Protein AF-A0A2T0BPU5-F1 (afdb_monomer_lite)

Radius of gyration: 15.83 Å; chains: 1; bounding box: 40×30×42 Å

Structure (mmCIF, N/CA/C/O backbone):
data_AF-A0A2T0BPU5-F1
#
_entry.id   AF-A0A2T0BPU5-F1
#
loop_
_atom_site.group_PDB
_atom_site.id
_atom_site.type_symbol
_atom_site.label_atom_id
_atom_site.label_alt_id
_atom_site.label_comp_id
_atom_site.label_asym_id
_atom_site.label_entity_id
_atom_site.label_seq_id
_atom_site.pdbx_PDB_ins_code
_atom_site.Cartn_x
_atom_site.Cartn_y
_atom_site.Cartn_z
_atom_site.occupancy
_atom_site.B_iso_or_equiv
_atom_site.auth_seq_id
_atom_site.auth_comp_id
_atom_site.auth_asym_id
_atom_site.auth_atom_id
_atom_site.pdbx_PDB_model_num
ATOM 1 N N . MET A 1 1 ? -7.926 -17.423 -2.861 1.00 41.28 1 MET A N 1
ATOM 2 C CA . MET A 1 1 ? -8.166 -17.945 -1.493 1.00 41.28 1 MET A CA 1
ATOM 3 C C . MET A 1 1 ? -8.624 -16.786 -0.622 1.00 41.28 1 MET A C 1
ATOM 5 O O . MET A 1 1 ? -7.802 -15.944 -0.300 1.00 41.28 1 MET A O 1
ATOM 9 N N . LYS A 1 2 ? -9.923 -16.685 -0.309 1.00 43.50 2 LYS A N 1
ATOM 10 C CA . LYS A 1 2 ? -10.419 -15.690 0.653 1.00 43.50 2 LYS A CA 1
ATOM 11 C C . LYS A 1 2 ? -10.078 -16.189 2.053 1.00 43.50 2 LYS A C 1
ATOM 13 O O . LYS A 1 2 ? -10.808 -17.002 2.604 1.00 43.50 2 LYS A O 1
ATOM 18 N N . ASN A 1 3 ? -8.942 -15.765 2.588 1.00 52.84 3 ASN A N 1
ATOM 19 C CA . ASN A 1 3 ? -8.712 -15.887 4.020 1.00 52.84 3 ASN A CA 1
ATOM 20 C C . ASN A 1 3 ? -9.652 -14.889 4.708 1.00 52.84 3 ASN A C 1
ATOM 22 O O . ASN A 1 3 ? -9.703 -13.727 4.315 1.00 52.84 3 ASN A O 1
ATOM 26 N N . GLU A 1 4 ? -10.398 -15.335 5.716 1.00 61.78 4 GLU A N 1
ATOM 27 C CA . GLU A 1 4 ? -11.496 -14.584 6.354 1.00 61.78 4 GLU A CA 1
ATOM 28 C C .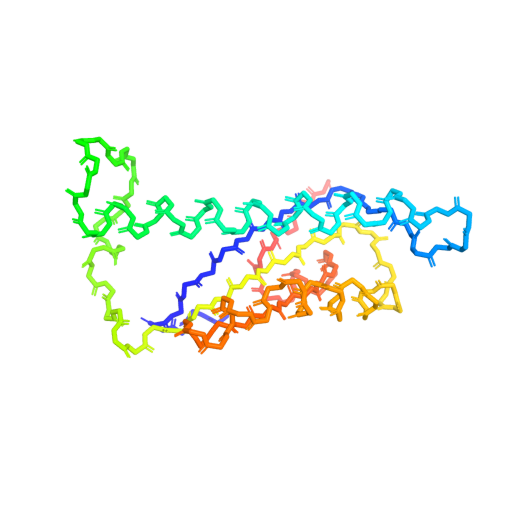 GLU A 1 4 ? -11.061 -13.301 7.091 1.00 61.78 4 GLU A C 1
ATOM 30 O O . GLU A 1 4 ? -11.893 -12.619 7.678 1.00 61.78 4 GLU A O 1
ATOM 35 N N . ASN A 1 5 ? -9.774 -12.938 7.056 1.00 76.69 5 ASN A N 1
ATOM 36 C CA . ASN A 1 5 ? -9.267 -11.731 7.703 1.00 76.69 5 ASN A CA 1
ATOM 37 C C . ASN A 1 5 ? -8.119 -11.069 6.920 1.00 76.69 5 ASN A C 1
ATOM 39 O O . ASN A 1 5 ? -7.062 -10.750 7.471 1.00 76.69 5 ASN A O 1
ATOM 43 N N . GLU A 1 6 ? -8.302 -10.920 5.610 1.00 88.06 6 GLU A N 1
ATOM 44 C CA . GLU A 1 6 ? -7.405 -10.158 4.736 1.00 88.06 6 GLU A CA 1
ATOM 45 C C . GLU A 1 6 ? -8.149 -8.966 4.131 1.00 88.06 6 GLU A C 1
ATOM 47 O O . GLU A 1 6 ? -9.316 -9.080 3.750 1.00 88.06 6 GLU A O 1
ATOM 52 N N . LEU A 1 7 ? -7.464 -7.826 4.048 1.00 91.94 7 LEU A N 1
ATOM 53 C CA . LEU A 1 7 ? -7.947 -6.626 3.382 1.00 91.94 7 LEU A CA 1
ATOM 54 C C . LEU A 1 7 ? -6.934 -6.195 2.323 1.00 91.94 7 LEU A C 1
ATOM 56 O O . LEU A 1 7 ? -5.809 -5.792 2.638 1.00 91.94 7 LEU A O 1
ATOM 60 N N . ASP A 1 8 ? -7.378 -6.259 1.073 1.00 93.81 8 ASP A N 1
ATOM 61 C CA . ASP A 1 8 ? -6.554 -5.988 -0.096 1.00 93.81 8 ASP A CA 1
ATOM 62 C C . ASP A 1 8 ? -6.889 -4.612 -0.683 1.00 93.81 8 ASP A C 1
ATOM 64 O O . ASP A 1 8 ? -8.019 -4.338 -1.090 1.00 93.81 8 ASP A O 1
ATOM 68 N N . PHE A 1 9 ? -5.878 -3.756 -0.777 1.00 94.69 9 PHE A N 1
ATOM 69 C CA . PHE A 1 9 ? -5.908 -2.489 -1.497 1.00 94.69 9 PHE A CA 1
ATOM 70 C C . PHE A 1 9 ? -5.288 -2.713 -2.872 1.00 94.69 9 PHE A C 1
ATOM 72 O O . PHE A 1 9 ? -4.069 -2.844 -2.996 1.00 94.69 9 PHE A O 1
ATOM 79 N N . ILE A 1 10 ? -6.130 -2.807 -3.899 1.00 93.81 10 ILE A N 1
ATOM 80 C CA . ILE A 1 10 ? -5.715 -3.226 -5.240 1.00 93.81 10 ILE A CA 1
ATOM 81 C C . ILE A 1 10 ? -5.680 -2.020 -6.180 1.00 93.81 10 ILE A C 1
ATOM 83 O O . ILE A 1 10 ? -6.690 -1.346 -6.361 1.00 93.81 10 ILE A O 1
ATOM 87 N N . GLU A 1 11 ? -4.540 -1.800 -6.832 1.00 93.38 11 GLU A N 1
ATOM 88 C CA . GLU A 1 11 ? -4.393 -0.862 -7.949 1.00 93.38 11 GLU A CA 1
ATOM 89 C C . GLU A 1 11 ? -4.046 -1.650 -9.219 1.00 93.38 11 GLU A C 1
ATOM 91 O O . GLU A 1 11 ? -3.118 -2.464 -9.233 1.00 93.38 11 GLU A O 1
ATOM 96 N N . ALA A 1 12 ? -4.780 -1.402 -10.304 1.00 89.44 12 ALA A N 1
ATOM 97 C CA . ALA A 1 12 ? -4.552 -2.042 -11.596 1.00 89.44 12 ALA A CA 1
ATOM 98 C C . ALA A 1 12 ? -4.061 -1.021 -12.628 1.00 89.44 12 ALA A C 1
ATOM 100 O O . ALA A 1 12 ? -4.685 0.017 -12.849 1.00 89.44 12 ALA A O 1
ATOM 101 N N . LYS A 1 13 ? -2.951 -1.332 -13.302 1.00 86.06 13 LYS A N 1
ATOM 102 C CA . LYS A 1 13 ? -2.337 -0.478 -14.323 1.00 86.06 13 LYS A CA 1
ATOM 103 C C . LYS A 1 13 ? -2.215 -1.200 -15.659 1.00 86.06 13 LYS A C 1
ATOM 105 O O . LYS A 1 13 ? -1.832 -2.367 -15.729 1.00 86.06 13 LYS A O 1
ATOM 110 N N . SER A 1 14 ? -2.499 -0.478 -16.741 1.00 72.88 14 SER A N 1
ATOM 111 C CA . SER A 1 14 ? -2.317 -0.962 -18.116 1.00 72.88 14 SER A CA 1
ATOM 112 C C . SER A 1 14 ? -0.852 -0.971 -18.568 1.00 72.88 14 SER A C 1
ATOM 114 O O . SER A 1 14 ? -0.521 -1.667 -19.521 1.00 72.88 14 SER A O 1
ATOM 116 N N . SER A 1 15 ? 0.012 -0.193 -17.910 1.00 61.59 15 SER A N 1
ATOM 117 C CA . SER A 1 15 ? 1.441 -0.048 -18.212 1.00 61.59 15 SER A CA 1
ATOM 118 C C . SER A 1 15 ? 2.199 0.504 -16.999 1.00 61.59 15 SER A C 1
ATOM 120 O O . SER A 1 15 ? 1.587 1.110 -16.119 1.00 61.59 15 SER A O 1
ATOM 122 N N . SER A 1 16 ? 3.526 0.355 -16.974 1.00 58.03 16 SER A N 1
ATOM 123 C CA . SER A 1 16 ? 4.407 1.027 -16.010 1.00 58.03 16 SER A CA 1
ATOM 124 C C . SER A 1 16 ? 5.656 1.584 -16.699 1.00 58.03 16 SER A C 1
ATOM 126 O O . SER A 1 16 ? 6.044 1.114 -17.774 1.00 58.03 16 SER A O 1
ATOM 128 N N . SER A 1 17 ? 6.267 2.605 -16.099 1.00 58.78 17 SER A N 1
ATOM 129 C CA . SER A 1 17 ? 7.548 3.152 -16.552 1.00 58.78 17 SER A CA 1
ATOM 130 C C . SER A 1 17 ? 8.666 2.165 -16.218 1.00 58.78 17 SER A C 1
ATOM 132 O O . SER A 1 17 ? 8.880 1.855 -15.051 1.00 58.78 17 SER A O 1
ATOM 134 N N . ARG A 1 18 ? 9.411 1.679 -17.218 1.00 56.62 18 ARG A N 1
ATOM 135 C CA . ARG A 1 18 ? 10.563 0.793 -16.970 1.00 56.62 18 ARG A CA 1
ATOM 136 C C . ARG A 1 18 ? 11.690 1.551 -16.246 1.00 56.62 18 ARG A C 1
ATOM 138 O O . ARG A 1 18 ? 11.992 2.670 -16.671 1.00 56.62 18 ARG A O 1
ATOM 145 N N . PRO A 1 19 ? 12.367 0.955 -15.244 1.00 53.75 19 PRO A N 1
ATOM 146 C CA . PRO A 1 19 ? 13.538 1.547 -14.599 1.00 53.75 19 PRO A CA 1
ATOM 147 C C . PRO A 1 19 ? 14.785 1.389 -15.484 1.00 53.75 19 PRO A C 1
ATOM 149 O O . PRO A 1 19 ? 15.659 0.568 -15.222 1.00 53.75 19 PRO A O 1
ATOM 152 N N . THR A 1 20 ? 14.877 2.166 -16.561 1.00 60.03 20 THR A N 1
ATOM 153 C CA . THR A 1 20 ? 16.129 2.337 -17.318 1.00 60.03 20 THR A CA 1
ATOM 154 C C . THR A 1 20 ? 16.825 3.625 -16.875 1.00 60.03 20 THR A C 1
ATOM 156 O O . THR A 1 20 ? 16.176 4.539 -16.363 1.00 60.03 20 THR A O 1
ATOM 159 N N . LYS A 1 21 ? 18.149 3.736 -17.074 1.00 58.28 21 LYS A N 1
ATOM 160 C CA . LYS A 1 21 ? 18.914 4.955 -16.724 1.00 58.28 21 LYS A CA 1
ATOM 161 C C . LYS A 1 21 ? 18.336 6.229 -17.362 1.00 58.28 21 LYS A C 1
ATOM 163 O O . LYS A 1 21 ? 18.427 7.296 -16.773 1.00 58.28 21 LYS A O 1
ATOM 168 N N . GLU A 1 22 ? 17.705 6.099 -18.525 1.00 60.78 22 GLU A N 1
ATOM 169 C CA . GLU A 1 22 ? 17.073 7.190 -19.279 1.00 60.78 22 GLU A CA 1
ATOM 170 C C . GLU A 1 22 ? 15.663 7.548 -18.775 1.00 60.78 22 GLU A C 1
ATOM 172 O O . GLU A 1 22 ? 15.133 8.599 -19.123 1.00 60.78 22 GLU A O 1
ATOM 177 N N . ASN A 1 23 ? 15.048 6.701 -17.943 1.00 68.50 23 ASN A N 1
ATOM 178 C CA . ASN A 1 23 ? 13.643 6.811 -17.544 1.00 68.50 23 ASN A CA 1
ATOM 179 C C . ASN A 1 23 ? 13.446 6.842 -16.015 1.00 68.50 23 ASN A C 1
ATOM 181 O O . ASN A 1 23 ? 12.342 6.637 -15.513 1.00 68.50 23 ASN A O 1
ATOM 185 N N . TYR A 1 24 ? 14.522 7.109 -15.268 1.00 69.12 24 TYR A N 1
ATOM 186 C CA . TYR A 1 24 ? 14.542 7.101 -13.802 1.00 69.12 24 TYR A CA 1
ATOM 187 C C . TYR A 1 24 ? 13.544 8.089 -13.177 1.00 69.12 24 TYR A C 1
ATOM 189 O O . TYR A 1 24 ? 12.901 7.763 -12.182 1.00 69.12 24 TYR A O 1
ATOM 197 N N . ILE A 1 25 ? 13.370 9.272 -13.781 1.00 71.00 25 ILE A N 1
ATOM 198 C CA . ILE A 1 25 ? 12.395 10.274 -13.316 1.00 71.00 25 ILE A CA 1
ATOM 199 C C . ILE A 1 25 ? 10.974 9.707 -13.413 1.00 71.00 25 ILE A C 1
ATOM 201 O O . ILE A 1 25 ? 10.286 9.631 -12.400 1.00 71.00 25 ILE A O 1
ATOM 205 N N . ARG A 1 26 ? 10.577 9.189 -14.584 1.00 83.06 26 ARG A N 1
ATOM 206 C CA . ARG A 1 26 ? 9.238 8.608 -14.782 1.00 83.06 26 ARG A CA 1
ATOM 207 C C . ARG A 1 26 ? 9.001 7.340 -13.968 1.00 83.06 26 ARG A C 1
ATOM 209 O O . ARG A 1 26 ? 7.854 7.004 -13.684 1.00 83.06 26 ARG A O 1
ATOM 216 N N . PHE A 1 27 ? 10.060 6.600 -13.636 1.00 87.56 27 PHE A N 1
ATOM 217 C CA . PHE A 1 27 ? 9.967 5.472 -12.713 1.00 87.56 27 PHE A CA 1
ATOM 218 C C . PHE A 1 27 ? 9.634 5.952 -11.299 1.00 87.56 27 PHE A C 1
ATOM 220 O O . PHE A 1 27 ? 8.687 5.449 -10.708 1.00 87.56 27 PHE A O 1
ATOM 227 N N . ASN A 1 28 ? 10.350 6.947 -10.770 1.00 89.25 28 ASN A N 1
ATOM 228 C CA . ASN A 1 28 ? 10.055 7.469 -9.433 1.00 89.25 28 ASN A CA 1
ATOM 229 C C . ASN A 1 28 ? 8.674 8.123 -9.363 1.00 89.25 28 ASN A C 1
ATOM 231 O O . ASN A 1 28 ? 7.947 7.858 -8.417 1.00 89.25 28 ASN A O 1
ATOM 235 N N . GLU A 1 29 ? 8.282 8.889 -10.384 1.00 92.00 29 GLU A N 1
ATOM 236 C CA . GLU A 1 29 ? 6.928 9.452 -10.486 1.00 92.00 29 GLU A CA 1
ATOM 237 C C . GLU A 1 29 ? 5.861 8.352 -10.464 1.00 92.00 29 GLU A C 1
ATOM 239 O O . GLU A 1 29 ? 4.855 8.480 -9.773 1.00 92.00 29 GLU A O 1
ATOM 244 N N . PHE A 1 30 ? 6.098 7.236 -11.163 1.00 91.75 30 PHE A N 1
ATOM 245 C CA . PHE A 1 30 ? 5.208 6.079 -11.116 1.00 91.75 30 PHE A CA 1
ATOM 246 C C . PHE A 1 30 ? 5.138 5.463 -9.710 1.00 91.75 30 PHE A C 1
ATOM 248 O O . PHE A 1 30 ? 4.049 5.175 -9.221 1.00 91.75 30 PHE A O 1
ATOM 255 N N . ILE A 1 31 ? 6.276 5.272 -9.036 1.00 95.12 31 ILE A N 1
ATOM 256 C CA . ILE A 1 31 ? 6.314 4.734 -7.666 1.00 95.12 31 ILE A CA 1
ATOM 257 C C . ILE A 1 31 ? 5.596 5.665 -6.684 1.00 95.12 31 ILE A C 1
ATOM 259 O O . ILE A 1 31 ? 4.868 5.180 -5.814 1.00 95.12 31 ILE A O 1
ATOM 263 N N . ASP A 1 32 ? 5.768 6.976 -6.835 1.00 95.62 32 ASP A N 1
ATOM 264 C CA . ASP A 1 32 ? 5.104 7.992 -6.022 1.00 95.62 32 ASP A CA 1
ATOM 265 C C . ASP A 1 32 ? 3.590 7.967 -6.251 1.00 95.62 32 ASP A C 1
ATOM 267 O O . ASP A 1 32 ? 2.839 7.838 -5.286 1.00 95.62 32 ASP A O 1
ATOM 271 N N . GLU A 1 33 ? 3.143 7.946 -7.510 1.00 95.44 33 GLU A N 1
ATOM 272 C CA . GLU A 1 33 ? 1.720 7.861 -7.856 1.00 95.44 33 GLU A CA 1
ATOM 273 C C . GLU A 1 33 ? 1.056 6.625 -7.228 1.00 95.44 33 GLU A C 1
ATOM 275 O O . GLU A 1 33 ? -0.003 6.724 -6.605 1.00 95.44 33 GLU A O 1
ATOM 280 N N . ILE A 1 34 ? 1.670 5.446 -7.373 1.00 96.31 34 ILE A N 1
ATOM 281 C CA . ILE A 1 34 ? 1.125 4.203 -6.813 1.00 96.31 34 ILE A CA 1
ATOM 282 C C . ILE A 1 34 ? 1.097 4.253 -5.284 1.00 96.31 34 ILE A C 1
ATOM 284 O O . ILE A 1 34 ? 0.103 3.860 -4.670 1.00 96.31 34 ILE A O 1
ATOM 288 N N . SER A 1 35 ? 2.172 4.743 -4.666 1.00 97.56 35 SER A N 1
ATOM 289 C CA . SER A 1 35 ? 2.260 4.848 -3.208 1.00 97.56 35 SER A CA 1
ATOM 290 C C . SER A 1 35 ? 1.177 5.774 -2.661 1.00 97.56 35 SER A C 1
ATOM 292 O O . SER A 1 35 ? 0.487 5.409 -1.709 1.00 97.56 35 SER A O 1
ATOM 294 N N . ASP A 1 36 ? 0.959 6.923 -3.300 1.00 97.62 36 ASP A N 1
ATOM 295 C CA . ASP A 1 36 ? -0.070 7.876 -2.895 1.00 97.62 36 ASP A CA 1
ATOM 296 C C . ASP A 1 36 ? -1.470 7.272 -3.000 1.00 97.62 36 ASP A C 1
ATOM 298 O O . ASP A 1 36 ? -2.267 7.438 -2.076 1.00 97.62 36 ASP A O 1
ATOM 302 N N . LYS A 1 37 ? -1.770 6.513 -4.060 1.00 96.88 37 LYS A N 1
ATOM 303 C CA . LYS A 1 37 ? -3.061 5.817 -4.201 1.00 96.88 37 LYS A CA 1
ATOM 304 C C . LYS A 1 37 ? -3.290 4.762 -3.125 1.00 96.88 37 LYS A C 1
ATOM 306 O O . LYS 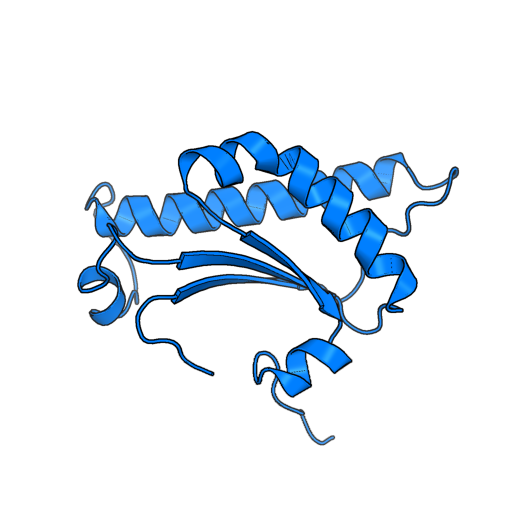A 1 37 ? -4.392 4.667 -2.574 1.00 96.88 37 LYS A O 1
ATOM 311 N N . PHE A 1 38 ? -2.262 3.989 -2.787 1.00 97.81 38 PHE A N 1
ATOM 312 C CA . PHE A 1 38 ? -2.340 3.025 -1.693 1.00 97.81 38 PHE A CA 1
ATOM 313 C C . PHE A 1 38 ? -2.599 3.708 -0.351 1.00 97.81 38 PHE A C 1
ATOM 315 O O . PHE A 1 38 ? -3.511 3.313 0.371 1.00 97.81 38 PHE A O 1
ATOM 322 N N . ILE A 1 39 ? -1.879 4.785 -0.042 1.00 97.69 39 ILE A N 1
ATOM 323 C CA . ILE A 1 39 ? -2.091 5.527 1.204 1.00 97.69 39 ILE A CA 1
ATOM 324 C C . ILE A 1 39 ? -3.458 6.222 1.226 1.00 97.69 39 ILE A C 1
ATOM 326 O O . ILE A 1 39 ? -4.130 6.217 2.256 1.00 97.69 39 ILE A O 1
ATOM 330 N N . HIS A 1 40 ? -3.915 6.776 0.103 1.00 95.88 40 HIS A N 1
ATOM 331 C CA . HIS A 1 40 ? -5.240 7.390 0.009 1.00 95.88 40 HIS A CA 1
ATOM 332 C C . HIS A 1 40 ? -6.355 6.374 0.244 1.00 95.88 40 HIS A C 1
ATOM 334 O O . HIS A 1 40 ? -7.242 6.632 1.055 1.00 95.88 40 HIS A O 1
ATOM 340 N N . SER A 1 41 ? -6.308 5.216 -0.419 1.00 94.62 41 SER A N 1
ATOM 341 C CA . SER A 1 41 ? -7.315 4.162 -0.240 1.00 94.62 41 SER A CA 1
ATOM 342 C C . SER A 1 41 ? -7.311 3.598 1.185 1.00 94.62 41 SER A C 1
ATOM 344 O O . SER A 1 41 ? -8.376 3.455 1.786 1.00 94.62 41 SER A O 1
ATOM 346 N N . PHE A 1 42 ? -6.128 3.387 1.769 1.00 96.00 42 PHE A N 1
ATOM 347 C CA . PHE A 1 42 ? -5.963 3.026 3.177 1.00 96.00 42 PHE A CA 1
ATOM 348 C C . PHE A 1 42 ? -6.613 4.050 4.119 1.00 96.00 42 PHE A C 1
ATOM 350 O O . PHE A 1 42 ? -7.426 3.694 4.974 1.00 96.00 42 PHE A O 1
ATOM 357 N N . ASN A 1 43 ? -6.288 5.334 3.946 1.00 95.06 43 ASN A N 1
ATOM 358 C CA . ASN A 1 43 ? -6.819 6.406 4.783 1.00 95.06 43 ASN A CA 1
ATOM 359 C C . ASN A 1 43 ? -8.329 6.553 4.617 1.00 95.06 43 ASN A C 1
ATOM 361 O O . ASN A 1 43 ? -9.029 6.766 5.604 1.00 95.06 43 ASN A O 1
ATOM 365 N N . LEU A 1 44 ? -8.842 6.412 3.394 1.00 92.06 44 LEU A N 1
ATOM 366 C CA . LEU A 1 44 ? -10.272 6.457 3.123 1.00 92.06 44 LEU A CA 1
ATOM 367 C C . LEU A 1 44 ? -10.995 5.332 3.868 1.00 92.06 44 LEU A C 1
ATOM 369 O O . LEU A 1 44 ? -11.932 5.614 4.616 1.00 92.06 44 LEU A O 1
ATOM 373 N N . PHE A 1 45 ? -10.509 4.095 3.747 1.00 92.06 45 PHE A N 1
ATOM 374 C CA . PHE A 1 45 ? -11.060 2.946 4.462 1.00 92.06 45 PHE A CA 1
ATOM 375 C C . PHE A 1 45 ? -11.079 3.180 5.978 1.00 92.06 45 PHE A C 1
ATOM 377 O O . PHE A 1 45 ? -12.143 3.161 6.596 1.00 92.06 45 PHE A O 1
ATOM 384 N N . TYR A 1 46 ? -9.933 3.493 6.588 1.00 92.44 46 TYR A N 1
ATOM 385 C CA . TYR A 1 46 ? -9.875 3.681 8.040 1.00 92.44 46 TYR A CA 1
ATOM 386 C C . TYR A 1 46 ? -10.625 4.926 8.515 1.00 92.44 46 TYR A C 1
ATOM 388 O O . TYR A 1 46 ? -11.179 4.917 9.612 1.00 92.44 46 TYR A O 1
ATOM 396 N N . SER A 1 47 ? -10.725 5.981 7.702 1.00 92.56 47 SER A N 1
ATOM 397 C CA . SER A 1 47 ? -11.588 7.124 8.021 1.00 92.56 47 SER A CA 1
ATOM 398 C C . SER A 1 47 ? -13.064 6.726 8.094 1.00 92.56 47 SER A C 1
ATOM 400 O O . SER A 1 47 ? -13.797 7.281 8.916 1.00 92.56 47 SER A O 1
ATOM 402 N N . ALA A 1 48 ? -13.486 5.746 7.286 1.00 89.44 48 ALA A N 1
ATOM 403 C CA . ALA A 1 48 ? -14.836 5.210 7.316 1.00 89.44 48 ALA A CA 1
ATOM 404 C C . ALA A 1 48 ? -15.073 4.323 8.539 1.00 89.44 48 ALA A C 1
ATOM 406 O O . ALA A 1 48 ? -16.012 4.559 9.297 1.00 89.44 48 ALA A O 1
ATOM 407 N N . ILE A 1 49 ? -14.171 3.372 8.798 1.00 89.44 49 ILE A N 1
ATOM 408 C CA . ILE A 1 49 ? -14.266 2.474 9.960 1.00 89.44 49 ILE A CA 1
ATOM 409 C C . ILE A 1 49 ? -14.236 3.249 11.284 1.00 89.44 49 ILE A C 1
ATOM 411 O O . ILE A 1 49 ? -15.018 2.969 12.191 1.00 89.44 49 ILE A O 1
ATOM 415 N N . LEU A 1 50 ? -13.388 4.277 11.386 1.00 90.00 50 LEU A N 1
ATOM 416 C CA . LEU A 1 50 ? -13.293 5.158 12.561 1.00 90.00 50 LEU A CA 1
ATOM 417 C C . LEU A 1 50 ? -14.405 6.210 12.632 1.00 90.00 50 LEU A C 1
ATOM 419 O O . LEU A 1 50 ? -14.382 7.084 13.499 1.00 90.00 50 LEU A O 1
ATOM 423 N N . LYS A 1 51 ? -15.355 6.150 11.704 1.00 88.56 51 LYS A N 1
ATOM 424 C CA . LYS A 1 51 ? -16.503 7.035 11.591 1.00 88.56 51 LYS A CA 1
ATOM 425 C C . LYS A 1 51 ? -16.176 8.538 11.542 1.00 88.56 51 LYS A C 1
ATOM 427 O O . LYS A 1 51 ? -16.862 9.360 12.149 1.00 88.56 51 LYS A O 1
ATOM 432 N N . ARG A 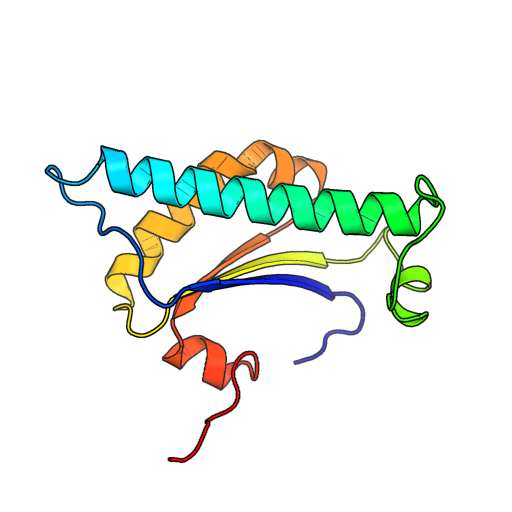1 52 ? -15.101 8.919 10.843 1.00 89.31 52 ARG A N 1
ATOM 433 C CA . ARG A 1 52 ? -14.614 10.313 10.786 1.00 89.31 52 ARG A CA 1
ATOM 434 C C . ARG A 1 52 ? -15.316 11.188 9.747 1.00 89.31 52 ARG A C 1
ATOM 436 O O . ARG A 1 52 ? -15.435 12.391 9.959 1.00 89.31 52 ARG A O 1
ATOM 443 N N . ASN A 1 53 ? -15.775 10.603 8.645 1.00 82.31 53 ASN A N 1
ATOM 444 C CA . ASN A 1 53 ? -16.565 11.297 7.615 1.00 82.31 53 ASN A CA 1
ATOM 445 C C . ASN A 1 53 ? -18.068 11.098 7.869 1.00 82.31 53 ASN A C 1
ATOM 447 O O . ASN A 1 53 ? -18.416 10.331 8.746 1.00 82.31 53 ASN A O 1
ATOM 451 N N . LYS A 1 54 ? -18.990 11.795 7.200 1.00 71.50 54 LYS A N 1
ATOM 452 C CA . LYS A 1 54 ? -20.447 11.586 7.421 1.00 71.50 54 LYS A CA 1
ATOM 453 C C . LYS A 1 54 ? -21.094 10.661 6.394 1.00 71.50 54 LYS A C 1
ATOM 455 O O . LYS A 1 54 ? -22.193 10.172 6.623 1.00 71.50 54 LYS A O 1
ATOM 460 N N . ASP A 1 55 ? -20.397 10.444 5.290 1.00 73.88 55 ASP A N 1
ATOM 461 C CA . ASP A 1 55 ? -20.832 9.651 4.157 1.00 73.88 55 ASP A CA 1
ATOM 462 C C . ASP A 1 55 ? -19.693 8.694 3.797 1.00 73.88 55 ASP A C 1
ATOM 464 O O . ASP A 1 55 ? -18.558 9.126 3.577 1.00 73.88 55 ASP A O 1
ATOM 468 N N . TYR A 1 56 ? -19.982 7.397 3.831 1.00 69.12 56 TYR A N 1
ATOM 469 C CA . TYR A 1 56 ? -19.033 6.331 3.500 1.00 69.12 56 TYR A CA 1
ATOM 470 C C . TYR A 1 56 ? -19.457 5.578 2.231 1.00 69.12 56 TYR A C 1
ATOM 472 O O . TYR A 1 56 ? -18.883 4.533 1.922 1.00 69.12 56 TYR A O 1
ATOM 480 N N . GLY A 1 57 ? -20.452 6.100 1.502 1.00 68.00 57 GLY A N 1
ATOM 481 C CA . GLY A 1 57 ? -20.966 5.509 0.271 1.00 68.00 57 GLY A CA 1
ATOM 482 C C . GLY A 1 57 ? -21.430 4.058 0.434 1.00 68.00 57 GLY A C 1
ATOM 483 O O . GLY A 1 57 ? -22.040 3.684 1.433 1.00 68.00 57 GLY A O 1
ATOM 484 N N . GLU A 1 58 ? -21.115 3.236 -0.569 1.00 70.88 58 GLU A N 1
ATOM 485 C CA . GLU A 1 58 ? -21.526 1.830 -0.719 1.00 70.88 58 GLU A CA 1
ATOM 486 C C . GLU A 1 58 ? -20.599 0.823 0.001 1.00 70.88 58 GLU A C 1
ATOM 488 O O . GLU A 1 58 ? -20.513 -0.346 -0.386 1.00 70.88 58 GLU A O 1
ATOM 493 N N . LEU A 1 59 ? -19.862 1.244 1.038 1.00 78.44 59 LEU A N 1
ATOM 494 C CA . LEU A 1 59 ? -19.030 0.323 1.822 1.00 78.44 59 LEU A CA 1
ATOM 495 C C . LEU A 1 59 ? -19.910 -0.754 2.475 1.00 78.44 59 LEU A C 1
ATOM 497 O O . LEU A 1 59 ? -20.749 -0.464 3.327 1.00 78.44 59 LEU A O 1
ATOM 501 N N . SER A 1 60 ? -19.703 -2.014 2.081 1.00 81.12 60 SER A N 1
ATOM 502 C CA . SER A 1 60 ? 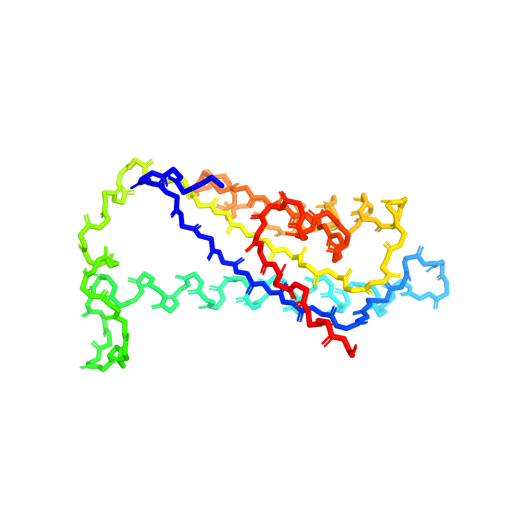-20.467 -3.145 2.621 1.00 81.12 60 SER A CA 1
ATOM 503 C C . SER A 1 60 ? -20.316 -3.259 4.142 1.00 81.12 60 SER A C 1
ATOM 505 O O . SER A 1 60 ? -19.227 -3.026 4.672 1.00 81.12 60 SER A O 1
ATOM 507 N N . SER A 1 61 ? -21.375 -3.689 4.836 1.00 81.25 61 SER A N 1
ATOM 508 C CA . SER A 1 61 ? -21.376 -3.894 6.295 1.00 81.25 61 SER A CA 1
ATOM 509 C C . SER A 1 61 ? -20.224 -4.781 6.775 1.00 81.25 61 SER A C 1
ATOM 511 O O . SER A 1 61 ? -19.630 -4.499 7.811 1.00 81.25 61 SER A O 1
ATOM 513 N N . ASN A 1 62 ? -19.831 -5.770 5.965 1.00 83.25 62 ASN A N 1
ATOM 514 C CA . ASN A 1 62 ? -18.726 -6.690 6.245 1.00 83.25 62 ASN A CA 1
ATOM 515 C C . ASN A 1 62 ? -17.399 -5.971 6.550 1.00 83.25 62 ASN A C 1
ATOM 517 O O . ASN A 1 62 ? -16.583 -6.487 7.305 1.00 83.25 62 ASN A O 1
ATOM 521 N N . PHE A 1 63 ? -17.170 -4.776 5.996 1.00 84.50 63 PHE A N 1
ATOM 522 C CA . PHE A 1 63 ? -15.960 -3.999 6.279 1.00 84.50 63 PHE A CA 1
ATOM 523 C C . PHE A 1 63 ? -15.925 -3.445 7.708 1.00 84.50 63 PHE A C 1
ATOM 525 O O . PHE A 1 63 ? -14.848 -3.317 8.287 1.00 84.50 63 PHE A O 1
ATOM 532 N N . PHE A 1 64 ? -17.087 -3.139 8.289 1.00 84.44 64 PHE A N 1
ATOM 533 C CA . PHE A 1 64 ? -17.203 -2.670 9.673 1.00 84.44 64 PHE A CA 1
ATOM 534 C C . PHE A 1 64 ? -17.096 -3.809 10.692 1.00 84.44 64 PHE A C 1
ATOM 536 O O . PHE A 1 64 ? -16.815 -3.553 11.860 1.00 84.44 64 PHE A O 1
ATOM 543 N N . GLU A 1 65 ? -17.292 -5.049 10.246 1.00 85.69 65 GLU A N 1
ATOM 544 C CA . GLU A 1 65 ? -17.204 -6.262 11.065 1.00 85.69 65 GLU A CA 1
ATOM 545 C C . GLU A 1 65 ? -15.796 -6.882 11.070 1.00 85.69 65 GLU A C 1
ATOM 547 O O . GLU A 1 65 ? -15.542 -7.829 11.814 1.00 85.69 65 GLU A O 1
ATOM 552 N N . LEU A 1 66 ? -14.860 -6.341 10.279 1.00 87.19 66 LEU A N 1
ATOM 553 C CA . LEU A 1 66 ? -13.471 -6.798 10.252 1.00 87.19 66 LEU A CA 1
ATOM 554 C C . LEU A 1 66 ? -12.800 -6.647 11.625 1.00 87.19 66 LEU A C 1
ATOM 556 O O . LEU A 1 66 ? -12.776 -5.562 12.221 1.00 87.19 66 LEU A O 1
ATOM 560 N N . ASP A 1 67 ? -12.149 -7.719 12.082 1.00 89.62 67 ASP A N 1
ATOM 561 C CA . ASP A 1 67 ? -11.270 -7.668 13.249 1.00 89.62 67 ASP A CA 1
ATOM 562 C C . ASP A 1 67 ? -9.955 -6.971 12.881 1.00 89.62 67 ASP A C 1
ATOM 564 O O . ASP A 1 67 ? -8.947 -7.588 12.518 1.00 89.62 67 ASP A O 1
ATOM 568 N N . ASN A 1 68 ? -9.972 -5.649 13.026 1.00 89.56 68 ASN A N 1
ATOM 569 C CA . ASN A 1 68 ? -8.854 -4.760 12.734 1.00 89.56 68 ASN A CA 1
ATOM 570 C C . ASN A 1 68 ? -7.599 -5.039 13.582 1.00 89.56 68 ASN A C 1
ATOM 572 O O . ASN A 1 68 ? -6.523 -4.562 13.235 1.00 89.56 68 ASN A O 1
ATOM 576 N N . SER A 1 69 ? -7.702 -5.812 14.672 1.00 89.56 69 SER A N 1
ATOM 577 C CA . SER A 1 69 ? -6.538 -6.206 15.476 1.00 89.56 69 SER A CA 1
ATOM 578 C C . SER A 1 69 ? -5.750 -7.372 14.865 1.00 89.56 69 SER A C 1
ATOM 580 O O . SER A 1 69 ? -4.579 -7.574 15.194 1.00 89.56 69 SER A O 1
ATOM 582 N N . ARG A 1 70 ? -6.384 -8.140 13.969 1.00 89.56 70 ARG A N 1
ATOM 583 C CA . ARG A 1 70 ? -5.830 -9.362 13.366 1.00 89.56 70 ARG A CA 1
ATOM 584 C C . ARG A 1 70 ? -5.798 -9.338 11.839 1.00 89.56 70 ARG A C 1
ATOM 586 O O . ARG A 1 70 ? -5.185 -10.233 11.255 1.00 89.56 70 ARG A O 1
ATOM 593 N N . VAL A 1 71 ? -6.462 -8.367 11.212 1.00 91.94 71 VAL A N 1
ATOM 594 C CA . VAL A 1 71 ? -6.545 -8.258 9.754 1.00 91.94 71 VAL A CA 1
ATOM 595 C C . VAL A 1 71 ? -5.153 -8.129 9.142 1.00 91.94 71 VAL A C 1
ATOM 597 O O . VAL A 1 71 ? -4.310 -7.366 9.616 1.00 91.94 71 VAL A O 1
ATOM 600 N N . LYS A 1 72 ? -4.901 -8.886 8.076 1.00 92.50 72 LYS A N 1
ATOM 601 C CA . LYS A 1 72 ? -3.699 -8.712 7.260 1.00 92.50 72 LYS A CA 1
ATOM 602 C C . LYS A 1 72 ? -3.989 -7.703 6.165 1.00 92.50 72 LYS A C 1
ATOM 604 O O . LYS A 1 72 ? -4.920 -7.888 5.386 1.00 92.50 72 LYS A O 1
ATOM 609 N N . LEU A 1 73 ? -3.168 -6.667 6.096 1.00 95.31 73 LEU A N 1
ATOM 610 C CA . LEU A 1 73 ? -3.309 -5.597 5.120 1.00 95.31 73 LEU A CA 1
ATOM 611 C C . LEU A 1 73 ? -2.353 -5.831 3.954 1.00 95.31 73 LEU A C 1
ATOM 613 O O . LEU A 1 73 ? -1.151 -6.005 4.171 1.00 95.31 73 LEU A O 1
ATOM 617 N N . LYS A 1 74 ? -2.860 -5.810 2.722 1.00 96.06 74 LYS A N 1
ATOM 618 C CA . LYS A 1 74 ? -2.040 -5.992 1.520 1.00 96.06 74 LYS A CA 1
ATOM 619 C C . LYS A 1 74 ? -2.253 -4.847 0.543 1.00 96.06 74 LYS A C 1
ATOM 621 O O . LYS A 1 74 ? -3.378 -4.529 0.183 1.00 96.06 74 LYS A O 1
ATOM 626 N N . PHE A 1 75 ? -1.161 -4.265 0.074 1.00 97.25 75 PHE A N 1
ATOM 627 C CA . PHE A 1 75 ? -1.126 -3.334 -1.045 1.00 97.25 75 PHE A CA 1
ATOM 628 C C . PHE A 1 75 ? -0.708 -4.098 -2.294 1.00 97.25 75 PHE A C 1
ATOM 630 O O . PHE A 1 75 ? 0.427 -4.570 -2.390 1.00 97.25 75 PHE A O 1
ATOM 637 N N . ILE A 1 76 ? -1.634 -4.265 -3.232 1.00 96.00 76 ILE A N 1
ATOM 638 C CA . ILE A 1 76 ? -1.457 -5.125 -4.399 1.00 96.00 76 ILE A CA 1
ATOM 639 C C . ILE A 1 76 ? -1.457 -4.271 -5.661 1.00 96.00 76 ILE A C 1
ATOM 641 O O . ILE A 1 76 ? -2.460 -3.654 -6.012 1.00 96.00 76 ILE A O 1
ATOM 645 N N . LEU A 1 77 ? -0.332 -4.261 -6.372 1.00 95.19 77 LEU A N 1
ATOM 646 C CA . LEU A 1 77 ? -0.216 -3.653 -7.691 1.00 95.19 77 LEU A CA 1
ATOM 647 C C . LEU A 1 77 ? -0.283 -4.742 -8.764 1.00 95.19 77 LEU A C 1
ATOM 649 O O . LEU A 1 77 ? 0.575 -5.628 -8.809 1.00 95.19 77 LEU A O 1
ATOM 653 N N . VAL A 1 78 ? -1.264 -4.640 -9.661 1.00 92.31 78 VAL A N 1
ATOM 654 C CA . VAL A 1 78 ? -1.385 -5.502 -10.842 1.00 92.31 78 VAL A CA 1
ATOM 655 C C . VAL A 1 78 ? -1.015 -4.705 -12.091 1.00 92.31 78 VAL A C 1
ATOM 657 O O . VAL A 1 78 ? -1.677 -3.721 -12.419 1.00 92.31 78 VAL A O 1
ATOM 660 N N . ILE A 1 79 ? 0.021 -5.133 -12.815 1.00 89.25 79 ILE A N 1
ATOM 661 C CA . ILE A 1 79 ? 0.484 -4.463 -14.040 1.00 89.25 79 ILE A CA 1
ATOM 662 C C . ILE A 1 79 ? 0.293 -5.386 -15.240 1.00 89.25 79 ILE A C 1
ATOM 664 O O . ILE A 1 79 ? 0.958 -6.414 -15.378 1.00 89.25 79 ILE A O 1
ATOM 668 N N . ARG A 1 80 ? -0.613 -5.014 -16.142 1.00 84.44 80 ARG A N 1
ATO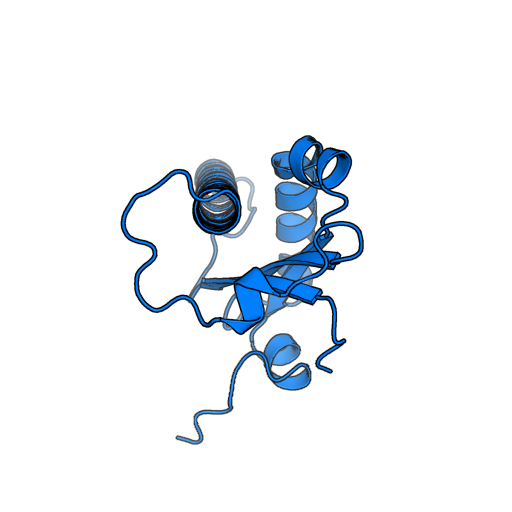M 669 C CA . ARG A 1 80 ? -0.920 -5.823 -17.323 1.00 84.44 80 ARG A CA 1
ATOM 670 C C . ARG A 1 80 ? 0.284 -5.928 -18.267 1.00 84.44 80 ARG A C 1
ATOM 672 O O . ARG A 1 80 ? 0.947 -4.929 -18.546 1.00 84.44 80 ARG A O 1
ATOM 679 N N . GLY A 1 81 ? 0.540 -7.132 -18.784 1.00 78.50 81 GLY A N 1
ATOM 680 C CA . GLY A 1 81 ? 1.525 -7.374 -19.843 1.00 78.50 81 GLY A CA 1
ATOM 681 C C . GLY A 1 81 ? 2.982 -7.145 -19.435 1.00 78.50 81 GLY A C 1
ATOM 682 O O . GLY A 1 81 ? 3.834 -7.001 -20.306 1.00 78.50 81 GLY A O 1
ATOM 683 N N . HIS A 1 82 ? 3.275 -7.065 -18.133 1.00 79.44 82 HIS A N 1
ATOM 684 C CA . HIS A 1 82 ? 4.643 -6.923 -17.639 1.00 79.44 82 HIS A CA 1
ATOM 685 C C . HIS A 1 82 ? 5.366 -8.262 -17.536 1.00 79.44 82 HIS A C 1
ATOM 687 O O . HIS A 1 82 ? 4.804 -9.258 -17.072 1.00 79.44 82 HIS A O 1
ATOM 693 N N . GLU A 1 83 ? 6.641 -8.253 -17.915 1.00 80.75 83 GLU A N 1
ATOM 694 C CA . GLU A 1 83 ? 7.546 -9.376 -17.703 1.00 80.75 83 GLU A CA 1
ATOM 695 C C . GLU A 1 83 ? 7.882 -9.519 -16.216 1.00 80.75 83 GLU A C 1
ATOM 697 O O . GLU A 1 83 ? 7.987 -8.532 -15.484 1.00 80.75 83 GLU A O 1
ATOM 702 N N . ILE A 1 84 ? 8.047 -10.764 -15.761 1.00 81.69 84 ILE A N 1
ATOM 703 C CA . ILE A 1 84 ? 8.258 -11.089 -14.341 1.00 81.69 84 ILE A CA 1
ATOM 704 C C . ILE A 1 84 ? 9.509 -10.391 -13.792 1.00 81.69 84 ILE A C 1
ATOM 706 O O . ILE A 1 84 ? 9.501 -9.893 -12.667 1.00 81.69 84 ILE A O 1
ATOM 710 N N . GLU A 1 85 ? 10.560 -10.305 -14.603 1.00 83.19 85 GLU A N 1
ATOM 711 C CA . GLU A 1 85 ? 11.818 -9.637 -14.264 1.00 83.19 85 GLU A CA 1
ATOM 712 C C . GLU A 1 85 ? 11.658 -8.143 -13.938 1.00 83.19 85 GLU A C 1
ATOM 714 O O . GLU A 1 85 ? 12.411 -7.612 -13.123 1.00 83.19 85 GLU A O 1
ATOM 719 N N . TRP A 1 86 ? 10.650 -7.461 -14.494 1.00 83.88 86 TRP A N 1
ATOM 720 C CA . TRP A 1 86 ? 10.415 -6.036 -14.219 1.00 83.88 86 TRP A CA 1
ATOM 721 C C . TRP A 1 86 ? 9.587 -5.801 -12.956 1.00 83.88 86 TRP A C 1
ATOM 723 O O . TRP A 1 86 ? 9.512 -4.671 -12.474 1.00 83.88 86 TRP A O 1
ATOM 733 N N . LEU A 1 87 ? 8.981 -6.848 -12.391 1.00 88.19 87 LEU A N 1
ATOM 734 C CA . LEU A 1 87 ? 8.177 -6.733 -11.175 1.00 88.19 87 LEU A CA 1
ATOM 735 C C . LEU A 1 87 ? 9.052 -6.508 -9.940 1.00 88.19 87 LEU A C 1
ATOM 737 O O . LEU A 1 87 ? 8.653 -5.770 -9.039 1.00 88.19 87 LEU A O 1
ATOM 741 N N . LEU A 1 88 ? 10.242 -7.119 -9.896 1.00 90.25 88 LEU A N 1
ATOM 742 C CA . LEU A 1 88 ? 11.110 -7.071 -8.719 1.00 90.25 88 LEU A CA 1
ATOM 743 C C . LEU A 1 88 ? 11.591 -5.641 -8.399 1.00 90.25 88 LEU A C 1
ATOM 745 O O . LEU A 1 88 ? 11.365 -5.203 -7.269 1.00 90.25 88 LEU A O 1
ATOM 749 N N . PRO A 1 89 ? 12.125 -4.852 -9.359 1.00 91.62 89 PRO A N 1
ATOM 750 C CA . PRO A 1 89 ? 12.501 -3.462 -9.091 1.00 91.62 89 PRO A CA 1
ATOM 751 C C . PRO A 1 89 ? 11.338 -2.587 -8.600 1.00 91.62 89 PRO A C 1
ATOM 753 O O . PRO A 1 89 ? 11.529 -1.739 -7.730 1.00 91.62 89 PRO A O 1
ATOM 756 N N . ILE A 1 90 ? 10.127 -2.796 -9.131 1.00 92.62 90 ILE A N 1
ATOM 757 C CA . ILE A 1 90 ? 8.922 -2.059 -8.713 1.00 92.62 90 ILE A CA 1
ATOM 758 C C . ILE A 1 90 ? 8.524 -2.459 -7.288 1.00 92.62 90 ILE A C 1
ATOM 760 O O . ILE A 1 90 ? 8.252 -1.593 -6.458 1.00 92.62 90 ILE A O 1
ATOM 764 N N . SER A 1 91 ? 8.533 -3.762 -6.989 1.00 94.31 91 SER A N 1
ATOM 765 C CA . SER A 1 91 ? 8.284 -4.297 -5.645 1.00 94.31 91 SER A CA 1
ATOM 766 C C . SER A 1 91 ? 9.234 -3.681 -4.623 1.00 94.31 91 SER A C 1
ATOM 768 O O . SER A 1 91 ? 8.784 -3.187 -3.590 1.00 94.31 91 SER A O 1
ATOM 770 N N . ASP A 1 92 ? 10.533 -3.674 -4.906 1.00 95.31 92 ASP A N 1
ATOM 771 C CA . ASP A 1 92 ? 11.536 -3.179 -3.964 1.00 95.31 92 ASP A CA 1
ATOM 772 C C . ASP A 1 92 ? 1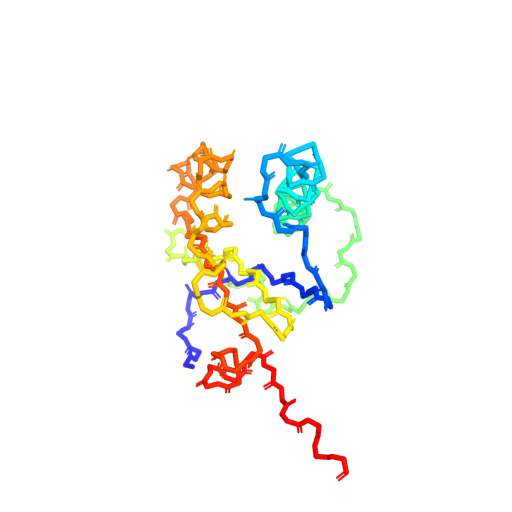1.412 -1.668 -3.746 1.00 95.31 92 ASP A C 1
ATOM 774 O O . ASP A 1 92 ? 11.472 -1.194 -2.607 1.00 95.31 92 ASP A O 1
ATOM 778 N N . ALA A 1 93 ? 11.156 -0.909 -4.815 1.00 95.88 93 ALA A N 1
ATOM 779 C CA . ALA A 1 93 ? 10.930 0.527 -4.728 1.00 95.88 93 ALA A CA 1
ATOM 780 C C . ALA A 1 93 ? 9.675 0.868 -3.904 1.00 95.88 93 ALA A C 1
ATOM 782 O O . ALA A 1 93 ? 9.753 1.711 -3.007 1.00 95.88 93 ALA A O 1
ATOM 783 N N . LEU A 1 94 ? 8.550 0.178 -4.129 1.00 97.31 94 LEU A N 1
ATOM 784 C CA . LEU A 1 94 ? 7.323 0.375 -3.348 1.00 97.31 94 LEU A CA 1
ATOM 785 C C . LEU A 1 94 ? 7.500 -0.042 -1.886 1.00 97.31 94 LEU A C 1
ATOM 787 O O . LEU A 1 94 ? 7.108 0.701 -0.989 1.00 97.31 94 LEU A O 1
ATOM 791 N N . LYS A 1 95 ? 8.141 -1.187 -1.614 1.00 97.31 95 LYS A N 1
ATOM 792 C CA . LYS A 1 95 ? 8.441 -1.632 -0.240 1.00 97.31 95 LYS A CA 1
ATOM 793 C C . LYS A 1 95 ? 9.294 -0.617 0.509 1.00 97.31 95 LYS A C 1
ATOM 795 O O . LYS A 1 95 ? 9.043 -0.362 1.685 1.00 97.31 95 LYS A O 1
ATOM 800 N N . LYS A 1 96 ? 10.276 -0.018 -0.171 1.00 97.69 96 LYS A N 1
ATOM 801 C CA . LYS A 1 96 ? 11.109 1.046 0.392 1.00 97.69 96 LYS A CA 1
ATOM 802 C C . LYS A 1 96 ? 10.292 2.311 0.662 1.00 97.69 96 LYS A C 1
ATOM 804 O O . LYS A 1 96 ? 10.349 2.834 1.776 1.00 97.69 96 LYS A O 1
ATOM 809 N N . LYS A 1 97 ? 9.518 2.781 -0.323 1.00 97.50 97 LYS A N 1
ATOM 810 C CA . LYS A 1 97 ? 8.695 3.997 -0.217 1.00 97.50 97 LYS A CA 1
ATOM 811 C C . LYS A 1 97 ? 7.633 3.881 0.884 1.00 97.50 97 LYS A C 1
ATOM 813 O O . LYS A 1 97 ? 7.438 4.824 1.642 1.00 97.50 97 LYS A O 1
ATOM 818 N N . LEU A 1 98 ? 7.021 2.706 1.025 1.00 97.75 98 LEU A N 1
ATOM 819 C CA . LEU A 1 98 ? 5.972 2.404 2.005 1.00 97.75 98 LEU A CA 1
ATOM 820 C C . LEU A 1 98 ? 6.506 1.756 3.291 1.00 97.75 98 LEU A C 1
ATOM 822 O O . LEU A 1 98 ? 5.730 1.232 4.084 1.00 97.75 98 LEU A O 1
ATOM 826 N N . SER A 1 99 ? 7.818 1.775 3.529 1.00 97.56 99 SER A N 1
ATOM 827 C CA . SER A 1 99 ? 8.451 1.070 4.655 1.00 97.56 99 SER A CA 1
ATOM 828 C C . SER A 1 99 ? 7.862 1.435 6.022 1.00 97.56 99 SER A C 1
ATOM 830 O O . SER A 1 99 ? 7.580 0.544 6.828 1.00 97.56 99 SER A O 1
ATOM 832 N N . TYR A 1 100 ? 7.609 2.723 6.271 1.00 96.75 100 TYR A N 1
ATOM 833 C CA . TYR A 1 100 ? 6.954 3.176 7.501 1.00 96.75 100 TYR A CA 1
ATOM 834 C C . TYR A 1 100 ? 5.521 2.657 7.616 1.00 96.75 100 TYR A C 1
ATOM 836 O O . TYR A 1 100 ? 5.157 2.126 8.662 1.00 96.75 100 TYR A O 1
ATOM 844 N N . GLN A 1 101 ? 4.738 2.747 6.537 1.00 96.56 101 GLN A N 1
ATOM 845 C CA . GLN A 1 101 ? 3.372 2.225 6.498 1.00 96.56 101 GLN A CA 1
ATOM 846 C C . GLN A 1 101 ? 3.365 0.721 6.804 1.00 96.56 101 GLN A C 1
ATOM 848 O O . GLN A 1 101 ? 2.659 0.283 7.708 1.00 96.56 101 GLN A O 1
ATOM 853 N N . ASN A 1 102 ? 4.228 -0.042 6.129 1.00 95.44 102 ASN A N 1
ATOM 854 C CA . ASN A 1 102 ? 4.370 -1.487 6.306 1.00 95.44 102 ASN A CA 1
ATOM 855 C C . ASN A 1 102 ? 4.768 -1.869 7.728 1.00 95.44 102 ASN A C 1
ATOM 857 O O . ASN A 1 102 ? 4.253 -2.840 8.272 1.00 95.44 102 ASN A O 1
ATOM 861 N N . THR A 1 103 ? 5.646 -1.089 8.354 1.00 96.25 103 THR A N 1
ATOM 862 C CA . THR A 1 103 ? 6.097 -1.363 9.721 1.00 96.25 103 THR A CA 1
ATOM 863 C C . THR A 1 103 ? 5.004 -1.058 10.743 1.00 96.25 103 THR A C 1
ATOM 865 O O . THR A 1 103 ? 4.723 -1.890 11.604 1.00 96.25 103 THR A O 1
ATOM 868 N N . ILE A 1 104 ? 4.374 0.117 10.645 1.00 96.44 104 ILE A N 1
ATOM 869 C CA . ILE A 1 104 ? 3.352 0.566 11.603 1.00 96.44 104 ILE A CA 1
ATOM 870 C C . ILE A 1 104 ? 2.116 -0.331 11.523 1.00 96.44 104 ILE A C 1
ATOM 872 O O . ILE A 1 104 ? 1.600 -0.769 12.549 1.00 96.44 104 ILE A O 1
ATOM 876 N N . TRP A 1 105 ? 1.667 -0.627 10.305 1.00 95.12 105 TRP A N 1
ATOM 877 C CA . TRP A 1 105 ? 0.407 -1.323 10.054 1.00 95.12 105 TRP A CA 1
ATOM 878 C C . TRP A 1 105 ? 0.568 -2.817 9.788 1.00 95.12 105 TRP A C 1
ATOM 880 O O . TRP A 1 105 ? -0.423 -3.500 9.548 1.00 95.12 105 TRP A O 1
ATOM 890 N N . ARG A 1 106 ? 1.804 -3.334 9.836 1.00 94.56 106 ARG A N 1
ATOM 891 C CA . ARG A 1 106 ? 2.133 -4.733 9.514 1.00 94.56 106 ARG A CA 1
ATOM 892 C C . ARG A 1 106 ? 1.556 -5.158 8.157 1.00 94.56 106 ARG A C 1
ATOM 894 O O . ARG A 1 106 ? 1.019 -6.257 8.025 1.00 94.56 106 ARG A O 1
ATOM 901 N N . SER A 1 107 ? 1.644 -4.267 7.168 1.00 95.44 107 SER A N 1
ATOM 902 C CA . SER A 1 107 ? 1.131 -4.492 5.815 1.00 95.44 107 SER A CA 1
ATOM 903 C C . SER A 1 107 ? 2.184 -5.064 4.869 1.00 95.44 107 SER A C 1
ATOM 905 O O . SER A 1 107 ? 3.388 -4.858 5.041 1.00 95.44 107 SER A O 1
ATOM 907 N N . GLU A 1 108 ? 1.716 -5.751 3.831 1.00 95.62 108 GLU A N 1
ATOM 908 C CA . GLU A 1 108 ? 2.544 -6.333 2.776 1.00 95.62 108 GLU A CA 1
ATOM 909 C C . GLU A 1 108 ? 2.353 -5.587 1.453 1.00 95.62 108 GLU A C 1
ATOM 911 O O . GLU A 1 108 ? 1.252 -5.153 1.127 1.00 95.62 108 GLU A O 1
ATOM 916 N N . VAL A 1 109 ? 3.420 -5.479 0.658 1.00 96.62 109 VAL A N 1
ATOM 917 C CA . VAL A 1 109 ? 3.354 -4.972 -0.720 1.00 96.62 109 VAL A CA 1
ATOM 918 C C . VAL A 1 109 ? 3.586 -6.130 -1.678 1.00 96.62 109 VAL A C 1
ATOM 920 O O . VAL A 1 109 ? 4.618 -6.806 -1.605 1.00 96.62 109 VAL A O 1
ATOM 923 N N . ILE A 1 110 ? 2.644 -6.326 -2.596 1.00 94.81 110 ILE A N 1
ATOM 924 C CA . ILE A 1 110 ? 2.664 -7.379 -3.607 1.00 94.81 110 ILE A CA 1
ATOM 925 C C . ILE A 1 110 ? 2.578 -6.725 -4.982 1.00 94.81 110 ILE A C 1
ATOM 927 O O . ILE A 1 110 ? 1.677 -5.937 -5.253 1.00 94.81 110 ILE A O 1
ATOM 931 N N . VAL A 1 111 ? 3.508 -7.069 -5.869 1.00 93.50 111 VAL A N 1
ATOM 932 C CA . VAL A 1 111 ? 3.501 -6.612 -7.262 1.00 93.50 111 VAL A CA 1
ATOM 933 C C . VAL A 1 111 ? 3.419 -7.832 -8.158 1.00 93.50 111 VAL A C 1
ATOM 935 O O . VAL A 1 111 ? 4.204 -8.769 -8.014 1.00 93.50 111 VAL A O 1
ATOM 938 N N . MET A 1 112 ? 2.457 -7.835 -9.071 1.00 92.12 112 MET A N 1
ATOM 939 C CA . MET A 1 112 ? 2.227 -8.954 -9.971 1.00 92.12 112 MET A CA 1
ATOM 940 C C . MET A 1 112 ? 1.786 -8.481 -11.351 1.00 92.12 112 MET A C 1
ATOM 942 O O . MET A 1 112 ? 1.291 -7.367 -11.515 1.00 92.12 112 MET A O 1
ATOM 946 N N . ASN A 1 113 ? 1.959 -9.336 -12.355 1.00 89.88 113 ASN A N 1
ATOM 947 C CA . ASN A 1 113 ? 1.352 -9.116 -13.660 1.00 89.88 113 ASN A CA 1
ATOM 948 C C . ASN A 1 113 ? -0.038 -9.766 -13.743 1.00 89.88 113 ASN A C 1
ATOM 950 O O . ASN A 1 113 ? -0.468 -10.486 -12.841 1.00 89.88 113 ASN A O 1
ATOM 954 N N . ASP A 1 114 ? -0.735 -9.523 -14.846 1.00 82.38 114 ASP A N 1
ATOM 955 C CA . ASP A 1 114 ? -2.053 -10.089 -15.142 1.00 82.38 114 ASP A CA 1
ATOM 956 C C . ASP A 1 114 ? -2.048 -11.622 -15.205 1.00 82.38 114 ASP A C 1
ATOM 958 O O . ASP A 1 114 ? -2.993 -12.258 -14.741 1.00 82.38 114 ASP A O 1
ATOM 962 N N . SER A 1 115 ? -0.964 -12.227 -15.699 1.00 82.81 115 SER A N 1
ATOM 963 C CA . SER A 1 115 ? -0.820 -13.690 -15.728 1.00 82.81 115 SER A CA 1
ATOM 964 C C . SER A 1 115 ? -0.811 -14.295 -14.321 1.00 82.81 115 SER A C 1
ATOM 966 O O . SER A 1 115 ? -1.469 -15.303 -14.067 1.00 82.81 115 SER A O 1
ATOM 968 N N . ILE A 1 116 ? -0.087 -13.674 -13.386 1.00 84.50 116 ILE A N 1
ATOM 969 C CA . ILE A 1 116 ? -0.058 -14.087 -11.981 1.00 84.50 116 ILE A CA 1
ATOM 970 C C . ILE A 1 116 ? -1.404 -13.774 -11.318 1.00 84.50 116 ILE A C 1
ATOM 972 O O . ILE A 1 116 ? -1.955 -14.654 -10.665 1.00 84.50 116 ILE A O 1
ATOM 976 N N . ALA A 1 117 ? -1.956 -12.576 -11.523 1.00 83.19 117 ALA A N 1
ATOM 977 C CA . ALA A 1 117 ? -3.220 -12.145 -10.924 1.00 83.19 117 ALA A CA 1
ATOM 978 C C . ALA A 1 117 ? -4.403 -13.057 -11.287 1.00 83.19 117 ALA A C 1
ATOM 980 O O . ALA A 1 117 ? -5.246 -13.334 -10.435 1.00 83.19 117 ALA A O 1
ATOM 981 N N . ASN A 1 118 ? -4.431 -13.579 -12.517 1.00 80.00 118 ASN A N 1
ATOM 982 C CA . ASN A 1 118 ? -5.426 -14.553 -12.971 1.00 80.00 118 ASN A CA 1
ATOM 983 C C . ASN A 1 118 ? -5.378 -15.850 -12.146 1.00 80.00 118 ASN A C 1
ATOM 985 O O . ASN A 1 118 ? -6.408 -16.363 -11.729 1.00 80.00 118 ASN A O 1
ATOM 989 N N . ARG A 1 119 ? -4.176 -16.338 -11.802 1.00 81.81 119 ARG A N 1
ATOM 990 C CA . ARG A 1 119 ? -4.021 -17.533 -10.946 1.00 81.81 119 ARG A CA 1
ATOM 991 C C . ARG A 1 119 ? -4.526 -17.330 -9.516 1.00 81.81 119 ARG A C 1
ATOM 993 O O . ARG A 1 119 ? -4.747 -18.312 -8.816 1.00 81.81 119 ARG A O 1
ATOM 1000 N N . TYR A 1 120 ? -4.675 -16.081 -9.082 1.00 74.81 120 TYR A N 1
ATOM 1001 C CA . TYR A 1 120 ? -5.195 -15.716 -7.765 1.00 74.81 120 TYR A CA 1
ATOM 1002 C C . TYR A 1 120 ? -6.649 -15.212 -7.809 1.00 74.81 120 TYR A C 1
ATOM 1004 O O . TYR A 1 120 ? -7.128 -14.705 -6.797 1.00 74.81 120 TYR A O 1
ATOM 1012 N N . ASP A 1 121 ? -7.348 -15.344 -8.947 1.00 71.94 121 ASP A N 1
ATOM 1013 C CA . ASP A 1 121 ? -8.712 -14.838 -9.184 1.00 71.94 121 ASP A CA 1
ATOM 1014 C C . ASP A 1 121 ? -8.883 -13.320 -8.963 1.00 71.94 121 ASP A C 1
ATOM 1016 O O . ASP A 1 121 ? -9.996 -12.823 -8.786 1.00 71.94 121 ASP A O 1
ATOM 1020 N N . LEU A 1 122 ? -7.786 -12.555 -8.998 1.00 68.38 122 LEU A N 1
ATOM 1021 C CA . LEU A 1 122 ? -7.816 -11.092 -8.870 1.00 68.38 122 LEU A CA 1
ATOM 1022 C C . LEU A 1 122 ? -8.250 -10.411 -10.175 1.00 68.38 122 LEU A C 1
ATOM 1024 O O . LEU A 1 122 ? -8.722 -9.276 -10.169 1.00 68.38 122 LEU A O 1
ATOM 1028 N N . VAL A 1 123 ? -8.104 -11.108 -11.304 1.00 60.44 123 VAL A N 1
ATOM 1029 C CA . VAL A 1 123 ? -8.548 -10.675 -12.631 1.00 60.44 123 VAL A CA 1
ATOM 1030 C C . VAL A 1 123 ? -9.286 -11.844 -13.274 1.00 60.44 123 VAL A C 1
ATOM 1032 O O . VAL A 1 123 ? -8.734 -12.935 -13.374 1.00 60.44 123 VAL A O 1
ATOM 1035 N N . LYS A 1 124 ? -10.525 -11.631 -13.731 1.00 55.00 124 LYS A N 1
ATOM 1036 C CA . LYS A 1 124 ? -11.254 -12.638 -14.516 1.00 55.00 124 LYS A CA 1
ATOM 1037 C C . LYS A 1 124 ? -10.776 -12.609 -15.968 1.00 55.00 124 LYS A C 1
ATOM 1039 O O . LYS A 1 124 ? -10.636 -11.531 -16.545 1.00 55.00 124 LYS A O 1
ATOM 1044 N N . ASN A 1 125 ? -10.594 -13.781 -16.581 1.00 48.00 125 ASN A N 1
ATOM 1045 C CA . ASN A 1 125 ? -10.454 -13.890 -18.034 1.00 48.00 125 ASN A CA 1
ATOM 1046 C C . ASN A 1 125 ? -11.682 -13.256 -18.704 1.00 48.00 125 ASN A C 1
ATOM 1048 O O . ASN A 1 125 ? -12.777 -13.812 -18.645 1.00 48.00 125 ASN A O 1
ATOM 1052 N N . ILE A 1 126 ? -11.502 -12.114 -19.369 1.00 42.97 126 ILE A N 1
ATOM 1053 C CA . ILE A 1 126 ? -12.437 -11.704 -20.415 1.00 42.97 126 ILE A CA 1
ATOM 1054 C C . ILE A 1 126 ? -12.060 -12.562 -21.617 1.00 42.97 126 ILE A C 1
ATOM 1056 O O . ILE A 1 126 ? -11.118 -12.246 -22.344 1.00 42.97 126 ILE A O 1
ATOM 1060 N N . VAL A 1 127 ? -12.737 -13.703 -21.758 1.00 37.19 127 VAL A N 1
ATOM 1061 C CA . VAL A 1 127 ? -12.727 -14.455 -23.013 1.00 37.19 127 VAL A CA 1
ATOM 1062 C C . VAL A 1 127 ? -13.228 -13.480 -24.080 1.00 37.19 127 VAL A C 1
ATOM 1064 O O . VAL A 1 127 ? -14.337 -12.959 -23.958 1.00 37.19 127 VAL A O 1
ATOM 1067 N N . LYS A 1 128 ? -12.353 -13.140 -25.029 1.00 36.53 128 LYS A N 1
ATOM 1068 C CA . LYS A 1 128 ? -12.727 -12.398 -26.234 1.00 36.53 128 LYS A CA 1
ATOM 1069 C C . LYS A 1 128 ? -13.544 -13.288 -27.155 1.00 36.53 128 LYS A C 1
ATOM 1071 O O . LYS A 1 128 ? -13.191 -14.484 -27.246 1.00 36.53 128 LYS A O 1
#

Foldseek 3Di:
DPDLFEDEDEDEEAAAQFPDPVGVVRNVVRLVVLLVSSVVVVCLLVCVLVVVDPDNDPPDPSSVVHPLVPHEYEYEYEYEPDDPVRQVVSLVSNCVVCVVVCVVSVYHYYYYYPVVCVVVVVDDDPPD

Sequence (128 aa):
MKNENELDFIEAKSSSSRPTKENYIRFNEFIDEISDKFIHSFNLFYSAILKRNKDYGELSSNFFELDNSRVKLKFILVIRGHEIEWLLPISDALKKKLSYQNTIWRSEVIVMNDSIANRYDLVKNIVK

Organism: NCBI:txid1691940

pLDDT: mean 83.58, std 15.01, range [36.53, 97.81]

Secondary structure (DSSP, 8-state):
---TTEEEEEEEES------TTSHHHHHHHHHHHHHHHHHHHHHHHHHHTT-SS--TT--GGGTTS-TTTPEEEEEEEETT--HHHHHHHHHHHHHHTHHHHHHHT-EEEEEEHHHHHHTTSS-----